Protein AF-A0A0P7UN14-F1 (afdb_monomer_lite)

Organism: Scleropages formosus (NCBI:txid113540)

pLDDT: mean 81.17, std 9.83, range [36.94, 90.44]

Structure (mmCIF, N/CA/C/O backbone):
data_AF-A0A0P7UN14-F1
#
_entry.id   AF-A0A0P7UN14-F1
#
loop_
_atom_site.group_PDB
_atom_site.id
_atom_site.type_symbol
_atom_site.label_atom_id
_atom_site.label_alt_id
_atom_site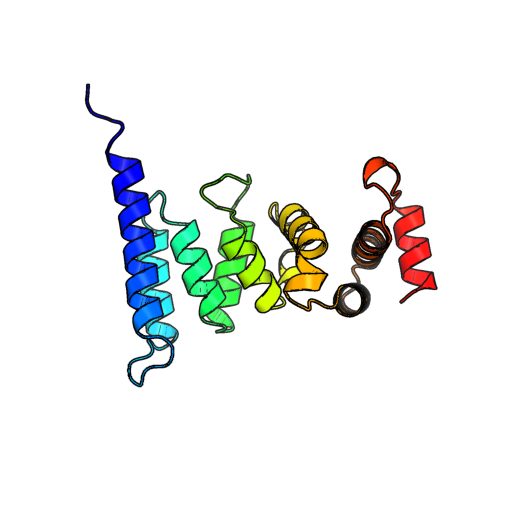.label_comp_id
_atom_site.label_asym_id
_atom_site.label_entity_id
_atom_site.label_seq_id
_atom_site.pdbx_PDB_ins_code
_atom_site.Cartn_x
_atom_site.Cartn_y
_atom_site.Cartn_z
_atom_site.occupancy
_atom_site.B_iso_or_equiv
_atom_site.auth_seq_id
_atom_site.auth_comp_id
_atom_site.auth_asym_id
_atom_site.auth_atom_id
_atom_site.pdbx_PDB_model_num
ATOM 1 N N . MET A 1 1 ? -17.965 37.141 6.292 1.00 36.94 1 MET A N 1
ATOM 2 C CA . MET A 1 1 ? -16.541 36.765 6.177 1.00 36.94 1 MET A CA 1
ATOM 3 C C . MET A 1 1 ? -16.236 35.675 7.204 1.00 36.94 1 MET A C 1
ATOM 5 O O . MET A 1 1 ? -15.613 35.964 8.207 1.00 36.94 1 MET A O 1
ATOM 9 N N . VAL A 1 2 ? -16.748 34.451 7.009 1.00 44.09 2 VAL A N 1
ATOM 10 C CA . VAL A 1 2 ? -16.397 33.262 7.815 1.00 44.09 2 VAL A CA 1
ATOM 11 C C . VAL A 1 2 ? -16.645 32.036 6.926 1.00 44.09 2 VAL A C 1
ATOM 13 O O . VAL A 1 2 ? -17.776 31.586 6.809 1.00 44.09 2 VAL A O 1
ATOM 16 N N . SER A 1 3 ? -15.633 31.564 6.198 1.00 44.16 3 SER A N 1
ATOM 17 C CA . SER A 1 3 ? -15.756 30.359 5.351 1.00 44.16 3 SER A CA 1
ATOM 18 C C . SER A 1 3 ? -14.486 29.499 5.336 1.00 44.16 3 SER A C 1
ATOM 20 O O . SER A 1 3 ? -14.367 28.611 4.499 1.00 44.16 3 SER A O 1
ATOM 22 N N . SER A 1 4 ? -13.538 29.738 6.248 1.00 41.94 4 SER A N 1
ATOM 23 C CA . SER A 1 4 ? -12.290 28.963 6.330 1.00 41.94 4 SER A CA 1
ATOM 24 C C . SER A 1 4 ? -12.227 27.984 7.510 1.00 41.94 4 SER A C 1
ATOM 26 O O . SER A 1 4 ? -11.290 27.207 7.574 1.00 41.94 4 SER A O 1
ATOM 28 N N . CYS A 1 5 ? -13.207 27.980 8.426 1.00 43.88 5 CYS A N 1
ATOM 29 C CA . CYS A 1 5 ? -13.158 27.159 9.652 1.00 43.88 5 CYS A CA 1
ATOM 30 C C . CYS A 1 5 ? -13.632 25.703 9.463 1.00 43.88 5 CYS A C 1
ATOM 32 O O . CYS A 1 5 ? -13.344 24.837 10.279 1.00 43.88 5 CYS A O 1
ATOM 34 N N . VAL A 1 6 ? -14.399 25.426 8.406 1.00 51.84 6 VAL A N 1
ATOM 35 C CA . VAL A 1 6 ? -15.015 24.109 8.170 1.00 51.84 6 VAL A CA 1
ATOM 36 C C . VAL A 1 6 ? -14.002 23.004 7.800 1.00 51.84 6 VAL A C 1
ATOM 38 O O . VAL A 1 6 ? -14.114 21.925 8.378 1.00 51.84 6 VAL A O 1
ATOM 41 N N . PRO A 1 7 ? -13.000 23.221 6.919 1.00 53.38 7 PRO A N 1
ATOM 42 C CA . PRO A 1 7 ? -12.090 22.142 6.519 1.00 53.38 7 PRO A CA 1
ATOM 43 C C . PRO A 1 7 ? -11.134 21.701 7.639 1.00 53.38 7 PRO A C 1
ATOM 45 O O . PRO A 1 7 ? -10.812 20.519 7.735 1.00 53.38 7 PRO A O 1
ATOM 48 N N . GLU A 1 8 ? -10.714 22.612 8.524 1.00 53.19 8 GLU A N 1
ATOM 49 C CA . GLU A 1 8 ? -9.859 22.266 9.672 1.00 53.19 8 GLU A CA 1
ATOM 50 C C . GLU A 1 8 ? -10.604 21.404 10.699 1.00 53.19 8 GLU A C 1
ATOM 52 O O . GLU A 1 8 ? -10.049 20.426 11.201 1.00 53.19 8 GLU A O 1
ATOM 57 N N . LEU A 1 9 ? -11.882 21.715 10.950 1.00 57.47 9 LEU A N 1
ATOM 58 C CA . LEU A 1 9 ? -12.738 20.955 11.865 1.00 57.47 9 LEU A CA 1
ATOM 59 C C . LEU A 1 9 ? -13.107 19.565 11.307 1.00 57.47 9 LEU A C 1
ATOM 61 O O . LEU A 1 9 ? -13.255 18.599 12.054 1.00 57.47 9 LEU A O 1
ATOM 65 N N . GLN A 1 10 ? -13.256 19.448 9.984 1.00 58.78 10 GLN A N 1
ATOM 66 C CA . GLN A 1 10 ? -13.503 18.166 9.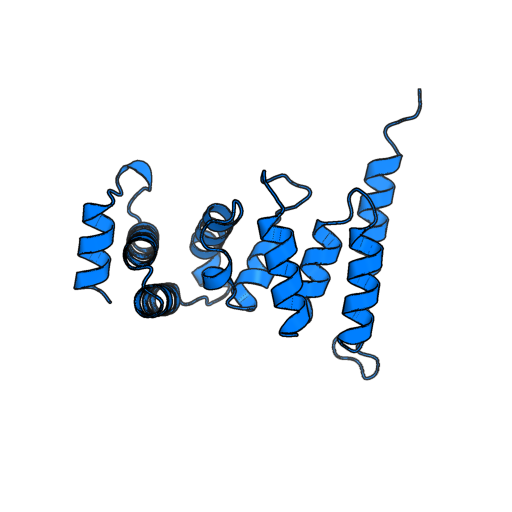315 1.00 58.78 10 GLN A CA 1
ATOM 67 C C . GLN A 1 10 ? -12.257 17.268 9.366 1.00 58.78 10 GLN A C 1
ATOM 69 O O . GLN A 1 10 ? -12.339 16.113 9.784 1.00 58.78 10 GLN A O 1
ATOM 74 N N . ASN A 1 11 ? -11.077 17.816 9.068 1.00 62.56 11 ASN A N 1
ATOM 75 C CA . ASN A 1 11 ? -9.821 17.072 9.182 1.00 62.56 11 ASN A CA 1
ATOM 76 C C . ASN A 1 11 ? -9.516 16.637 10.628 1.00 62.56 11 ASN A C 1
ATOM 78 O O . ASN A 1 11 ? -8.991 15.539 10.839 1.00 62.56 11 ASN A O 1
ATOM 82 N N . SER A 1 12 ? -9.865 17.450 11.634 1.00 72.06 12 SER A N 1
ATOM 83 C CA . SER A 1 12 ? -9.676 17.079 13.042 1.00 72.06 12 SER A CA 1
ATOM 84 C C . SER A 1 12 ? -10.591 15.929 13.466 1.00 72.06 12 SER A C 1
ATOM 86 O O . SER A 1 12 ? -10.120 14.992 14.108 1.00 72.06 12 SER A O 1
ATOM 88 N N . ALA A 1 13 ? -11.859 15.937 13.044 1.00 80.56 13 ALA A N 1
ATOM 89 C CA . ALA A 1 13 ? -12.806 14.874 13.371 1.00 80.56 13 ALA A CA 1
ATOM 90 C C . ALA A 1 13 ? -12.379 13.513 12.790 1.00 80.56 13 ALA A C 1
ATOM 92 O O . ALA A 1 13 ? -12.430 12.497 13.483 1.00 80.56 13 ALA A O 1
ATOM 93 N N . GLY A 1 14 ? -11.885 13.472 11.547 1.00 81.12 14 GLY A N 1
ATOM 94 C CA . GLY A 1 1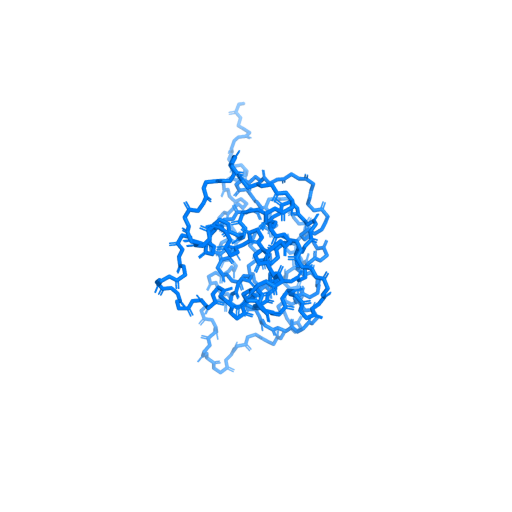4 ? -11.425 12.222 10.930 1.00 81.12 14 GLY A CA 1
ATOM 95 C C . GLY A 1 14 ? -10.216 11.636 11.652 1.00 81.12 14 GLY A C 1
ATOM 96 O O . GLY A 1 14 ? -10.130 10.428 11.890 1.00 81.12 14 GLY A O 1
ATOM 97 N N . ARG A 1 15 ? -9.303 12.514 12.074 1.00 82.81 15 ARG A N 1
ATOM 98 C CA . ARG A 1 15 ? -8.146 12.144 12.886 1.00 82.81 15 ARG A CA 1
ATOM 99 C C . ARG A 1 15 ? -8.551 11.638 14.272 1.00 82.81 15 ARG A C 1
ATOM 101 O O . ARG A 1 15 ? -7.974 10.661 14.740 1.00 82.81 15 ARG A O 1
ATOM 108 N N . GLU A 1 16 ? -9.534 12.252 14.921 1.00 85.81 16 GLU A N 1
ATOM 109 C CA . GLU A 1 16 ? -10.052 11.782 16.211 1.00 85.81 16 GLU A CA 1
ATOM 110 C C . GLU A 1 16 ? -10.673 10.389 16.105 1.00 85.81 16 GLU A C 1
ATOM 112 O O . GLU A 1 16 ? -10.397 9.535 16.949 1.00 85.81 16 GLU A O 1
ATOM 117 N N . VAL A 1 17 ? -11.440 10.114 15.044 1.00 86.12 17 VAL A N 1
ATOM 118 C CA . VAL A 1 17 ? -11.999 8.774 14.817 1.00 86.12 17 VAL A CA 1
ATOM 119 C C . VAL A 1 17 ? -10.895 7.732 14.643 1.00 86.12 17 VAL A C 1
ATOM 121 O O . VAL A 1 17 ? -10.979 6.657 15.242 1.00 86.12 17 VAL A O 1
ATOM 124 N N . LEU A 1 18 ? -9.826 8.056 13.908 1.00 86.81 18 LEU A N 1
ATOM 125 C CA . LEU A 1 18 ? -8.647 7.191 13.815 1.00 86.81 18 LEU A CA 1
ATOM 126 C C . LEU A 1 18 ? -8.016 6.928 15.186 1.00 86.81 18 LEU A C 1
ATOM 128 O O . LEU A 1 18 ? -7.741 5.777 15.514 1.00 86.81 18 LEU A O 1
ATOM 132 N N . ILE A 1 19 ? -7.804 7.970 15.995 1.00 88.06 19 ILE A N 1
ATOM 133 C CA . ILE A 1 19 ? -7.219 7.845 17.341 1.00 88.06 19 ILE A CA 1
ATOM 134 C C . ILE A 1 19 ? -8.094 6.945 18.220 1.00 88.06 19 ILE A C 1
ATOM 136 O O . ILE A 1 19 ? -7.575 6.047 18.882 1.00 88.06 19 ILE A O 1
ATOM 140 N N . MET A 1 20 ? -9.414 7.140 18.194 1.00 88.12 20 MET A N 1
ATOM 141 C CA . MET A 1 20 ? -10.356 6.314 18.947 1.00 88.12 20 MET A CA 1
ATOM 142 C C . MET A 1 20 ? -10.294 4.849 18.511 1.00 88.12 20 MET A C 1
ATOM 144 O O . MET A 1 20 ? -10.123 3.978 19.362 1.00 88.12 20 MET A O 1
ATOM 148 N N . CYS A 1 21 ? -10.353 4.563 17.207 1.00 87.12 21 CYS A N 1
ATOM 149 C CA . CYS A 1 21 ? -10.256 3.191 16.701 1.00 87.12 21 CYS A CA 1
ATOM 150 C C . CYS A 1 21 ? -8.913 2.545 17.076 1.00 87.12 21 CYS A C 1
ATOM 152 O O . CYS A 1 21 ? -8.884 1.417 17.568 1.00 87.12 21 CYS A O 1
ATOM 154 N N . ARG A 1 22 ? -7.806 3.284 16.931 1.00 88.81 22 ARG A N 1
ATOM 155 C CA . ARG A 1 22 ? -6.455 2.813 17.268 1.00 88.81 22 ARG A CA 1
ATOM 156 C C . ARG A 1 22 ? -6.250 2.566 18.752 1.00 88.81 22 ARG A C 1
ATOM 158 O O . ARG A 1 22 ? -5.554 1.624 19.108 1.00 88.81 22 ARG A O 1
ATOM 165 N N . SER A 1 23 ? -6.884 3.352 19.621 1.00 88.75 23 SER A N 1
ATOM 166 C CA . SER A 1 23 ? -6.833 3.128 21.072 1.00 88.75 23 SER A CA 1
ATOM 167 C C . SER A 1 23 ? -7.406 1.769 21.490 1.00 88.75 23 SER A C 1
ATOM 169 O O . SER A 1 23 ? -7.049 1.243 22.543 1.00 88.75 23 SER A O 1
ATOM 171 N N . LEU A 1 24 ? -8.271 1.185 20.653 1.00 86.62 24 LEU A N 1
ATOM 172 C CA . LEU A 1 24 ? -8.861 -0.129 20.879 1.00 86.62 24 LEU A CA 1
ATOM 173 C C . LEU A 1 24 ? -8.005 -1.261 20.291 1.00 86.62 24 LEU A C 1
ATOM 175 O O . LEU A 1 24 ? -8.199 -2.421 20.671 1.00 86.62 24 LEU A O 1
ATOM 179 N N . TYR A 1 25 ? -7.048 -0.961 19.405 1.00 83.06 25 TYR A N 1
ATOM 180 C CA . TYR A 1 25 ? -6.138 -1.963 18.852 1.00 83.06 25 TYR A CA 1
ATOM 181 C C . TYR A 1 25 ? -5.232 -2.547 19.938 1.00 83.06 25 TYR A C 1
ATOM 183 O O . TYR A 1 25 ? -4.741 -1.853 20.823 1.00 83.06 25 TYR A O 1
ATOM 191 N N . GLY A 1 26 ? -5.054 -3.869 19.902 1.00 77.56 26 GLY A N 1
ATOM 192 C CA . GLY A 1 26 ? -4.300 -4.603 20.924 1.00 77.56 26 GLY A CA 1
ATOM 193 C C . GLY A 1 26 ? -5.045 -4.806 22.250 1.00 77.56 26 GLY A C 1
ATOM 194 O O . GLY A 1 26 ? -4.503 -5.430 23.161 1.00 77.56 26 GLY A O 1
ATOM 195 N N . THR A 1 27 ? -6.290 -4.334 22.369 1.00 87.06 27 THR A N 1
ATOM 196 C CA . THR A 1 27 ? -7.157 -4.614 23.523 1.00 87.06 27 THR A CA 1
ATOM 197 C C . THR A 1 27 ? -8.146 -5.742 23.216 1.00 87.06 27 THR A C 1
ATOM 199 O O . THR A 1 27 ? -8.393 -6.088 22.062 1.00 87.06 27 THR A O 1
ATOM 202 N N . LYS A 1 28 ? -8.802 -6.280 24.254 1.00 83.56 28 LYS A N 1
ATOM 203 C CA . LYS A 1 28 ? -9.920 -7.234 24.095 1.00 83.56 28 LYS A CA 1
ATOM 204 C C . LYS A 1 28 ? -11.136 -6.640 23.365 1.00 83.56 28 LYS A C 1
ATOM 206 O O . LYS A 1 28 ? -12.038 -7.387 23.005 1.00 83.56 28 LYS A O 1
ATOM 211 N N . HIS A 1 29 ? -11.169 -5.321 23.184 1.00 83.88 29 HIS A N 1
ATOM 212 C CA . HIS A 1 29 ? -12.252 -4.577 22.543 1.00 83.88 29 HIS A CA 1
ATOM 213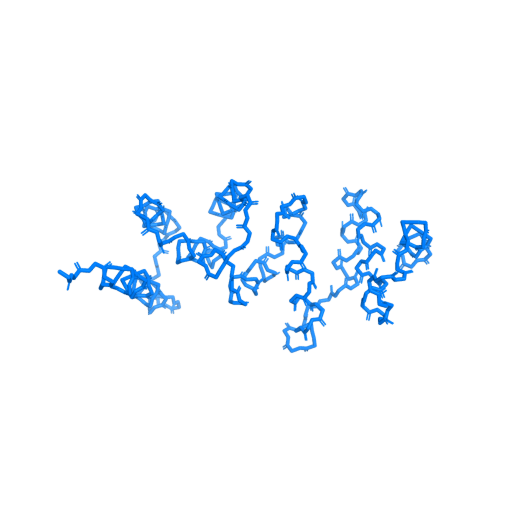 C C . HIS A 1 29 ? -11.879 -4.105 21.135 1.00 83.88 29 HIS A C 1
ATOM 215 O O . HIS A 1 29 ? -12.472 -3.151 20.634 1.00 83.88 29 HIS A O 1
ATOM 221 N N . GLN A 1 30 ? -10.897 -4.751 20.498 1.00 85.69 30 GLN A N 1
ATOM 222 C CA . GLN A 1 30 ? -10.563 -4.482 19.107 1.00 85.69 30 GLN A CA 1
ATOM 223 C C . GLN A 1 30 ? -11.820 -4.571 18.235 1.00 85.69 30 GLN A C 1
ATOM 225 O O . GLN A 1 30 ? -12.570 -5.549 18.287 1.00 85.69 30 GLN A O 1
ATOM 230 N N . LEU A 1 31 ? -12.042 -3.527 17.439 1.00 85.50 31 LEU A N 1
ATOM 231 C CA . LEU A 1 31 ? -13.191 -3.458 16.550 1.00 85.50 31 LEU A CA 1
ATOM 232 C C . LEU A 1 31 ? -13.089 -4.567 15.496 1.00 85.50 31 LEU A C 1
ATOM 234 O O . LEU A 1 31 ? -12.040 -4.701 14.858 1.00 85.50 31 LEU A O 1
ATOM 238 N N . PRO A 1 32 ? -14.156 -5.357 15.286 1.00 87.56 32 PRO A N 1
ATOM 239 C CA . PRO A 1 32 ? -14.159 -6.349 14.228 1.00 87.56 32 PRO A CA 1
ATOM 240 C C . PRO A 1 32 ? -14.133 -5.651 12.858 1.00 87.56 32 PRO A C 1
ATOM 242 O O . PRO A 1 32 ? -14.619 -4.520 12.727 1.00 87.56 32 PRO A O 1
ATOM 245 N N . PRO A 1 33 ? -13.641 -6.329 11.809 1.00 86.19 33 PRO A N 1
ATOM 246 C CA . PRO A 1 33 ? -13.504 -5.745 10.474 1.00 86.19 33 PRO A CA 1
ATOM 247 C C . PRO A 1 33 ? -14.838 -5.232 9.909 1.00 86.19 33 PRO A C 1
ATOM 249 O O . PRO A 1 33 ? -14.876 -4.202 9.246 1.00 86.19 33 PRO A O 1
ATOM 252 N N . GLN A 1 34 ? -15.962 -5.862 10.263 1.00 87.38 34 GLN A N 1
ATOM 253 C CA . GLN A 1 34 ? -17.304 -5.400 9.882 1.00 87.38 34 GLN A CA 1
ATOM 254 C C . GLN A 1 34 ? -17.645 -4.015 10.458 1.00 87.38 34 GLN A C 1
ATOM 256 O O . GLN A 1 34 ? -18.238 -3.185 9.771 1.00 87.38 34 GLN A O 1
ATOM 261 N N . CYS A 1 35 ? -17.246 -3.740 11.704 1.00 88.19 35 CYS A N 1
ATOM 262 C CA . CYS A 1 35 ? -17.427 -2.421 12.310 1.00 88.19 35 CYS A CA 1
ATOM 263 C C . CYS A 1 35 ? -16.514 -1.392 11.647 1.00 88.19 35 CYS A C 1
ATOM 265 O O . CYS A 1 35 ? -16.969 -0.294 11.342 1.00 88.19 35 CYS A O 1
ATOM 267 N N . ILE A 1 36 ? -15.258 -1.762 11.372 1.00 88.94 36 ILE A N 1
ATOM 268 C CA . ILE A 1 36 ? -14.313 -0.893 10.661 1.00 88.94 36 ILE A CA 1
ATOM 269 C C . ILE A 1 36 ? -14.859 -0.526 9.278 1.00 88.94 36 ILE A C 1
ATOM 271 O O . ILE A 1 36 ? -14.841 0.647 8.923 1.00 88.94 36 ILE A O 1
ATOM 275 N N . ARG A 1 37 ? -15.426 -1.493 8.546 1.00 87.75 37 ARG A N 1
ATOM 276 C CA . ARG A 1 37 ? -16.080 -1.274 7.249 1.00 87.75 37 ARG A CA 1
ATOM 277 C C . ARG A 1 37 ? -17.226 -0.279 7.327 1.00 87.75 37 ARG A C 1
ATOM 279 O O . ARG A 1 37 ? -17.374 0.570 6.455 1.00 87.75 37 ARG A O 1
ATOM 286 N N . HIS A 1 38 ? -18.066 -0.402 8.350 1.00 88.12 38 HIS A N 1
ATOM 287 C CA . HIS A 1 38 ? -19.195 0.503 8.510 1.00 88.12 38 HIS A CA 1
ATOM 288 C C . HIS A 1 38 ? -18.728 1.923 8.846 1.00 88.12 38 HIS A C 1
ATOM 290 O O . HIS A 1 38 ? -19.204 2.888 8.255 1.00 88.12 38 HIS A O 1
ATOM 296 N N . ILE A 1 39 ? -17.752 2.043 9.748 1.00 88.12 39 ILE A N 1
ATOM 297 C CA . ILE A 1 39 ? -17.152 3.326 10.117 1.00 88.12 39 ILE A CA 1
ATOM 298 C C . ILE A 1 39 ? -16.475 3.962 8.899 1.00 88.12 39 ILE A C 1
ATOM 300 O O . ILE A 1 39 ? -16.728 5.127 8.614 1.00 88.12 39 ILE A O 1
ATOM 304 N N . SER A 1 40 ? -15.667 3.214 8.144 1.00 86.75 40 SER A N 1
ATOM 305 C CA . SER A 1 40 ? -14.991 3.747 6.961 1.00 86.75 40 SER A CA 1
ATOM 306 C C . SER A 1 40 ? -15.977 4.183 5.879 1.00 86.75 40 SER A C 1
ATOM 308 O O . SER A 1 40 ? -15.775 5.243 5.301 1.00 86.75 40 SER A O 1
ATOM 310 N N . ALA A 1 41 ? -17.069 3.446 5.654 1.00 87.06 41 ALA A N 1
ATOM 311 C CA . ALA A 1 41 ? -18.122 3.847 4.719 1.00 87.06 41 ALA A CA 1
ATOM 312 C C . ALA A 1 41 ? -18.781 5.178 5.123 1.00 87.06 41 ALA A C 1
ATOM 314 O O . ALA A 1 41 ? -18.872 6.087 4.304 1.00 87.06 41 ALA A O 1
ATOM 315 N N . LEU A 1 42 ? -19.153 5.330 6.399 1.00 86.00 42 LEU A N 1
ATOM 316 C CA . LEU A 1 42 ? -19.740 6.574 6.915 1.00 86.00 42 LEU A CA 1
ATOM 317 C C . LEU A 1 42 ? -18.790 7.771 6.785 1.00 86.00 42 LEU A C 1
ATOM 319 O O . LEU A 1 42 ? -19.233 8.895 6.559 1.00 86.00 42 LEU A O 1
ATOM 323 N N . ILE A 1 43 ? -17.489 7.530 6.952 1.00 85.94 43 ILE A N 1
ATOM 324 C CA . ILE A 1 43 ? -16.451 8.551 6.821 1.00 85.94 43 ILE A CA 1
ATOM 325 C C . ILE A 1 43 ? -16.228 8.910 5.343 1.00 85.94 43 ILE A C 1
ATOM 327 O O . ILE A 1 43 ? -16.094 10.088 5.030 1.00 85.94 43 ILE A O 1
ATOM 331 N N . LEU A 1 44 ? -16.223 7.930 4.432 1.00 84.94 44 LEU A N 1
ATOM 332 C CA . LEU A 1 44 ? -16.053 8.151 2.988 1.00 84.94 44 LEU A CA 1
ATOM 333 C C . LEU A 1 44 ? -17.167 9.012 2.382 1.00 84.94 44 LEU A C 1
ATOM 335 O O . LEU A 1 44 ? -16.897 9.789 1.469 1.00 84.94 44 LEU A O 1
ATOM 339 N N . ASP A 1 45 ? -18.389 8.915 2.908 1.00 82.56 45 ASP A N 1
ATOM 340 C CA . ASP A 1 45 ? -19.520 9.743 2.472 1.00 82.56 45 ASP A CA 1
ATOM 341 C C . ASP A 1 45 ? -19.345 11.236 2.823 1.00 82.56 45 ASP A C 1
ATOM 343 O O . ASP A 1 45 ? -20.069 12.090 2.304 1.00 82.56 45 ASP A O 1
ATOM 347 N N . GLN A 1 46 ? -18.394 11.580 3.702 1.00 80.81 46 GLN A N 1
ATOM 348 C CA . GLN A 1 46 ? -18.137 12.955 4.123 1.00 80.81 46 GLN A CA 1
ATOM 349 C C . GLN A 1 46 ? -16.978 13.590 3.329 1.00 80.81 46 GLN A C 1
ATOM 351 O O . GLN A 1 46 ? -15.897 13.004 3.204 1.00 80.81 46 GLN A O 1
ATOM 356 N N . PRO A 1 47 ? -17.133 14.835 2.839 1.00 72.62 47 PRO A N 1
ATOM 357 C CA . PRO A 1 47 ? -16.065 15.525 2.125 1.00 72.62 47 PRO A CA 1
ATOM 358 C C . PRO A 1 47 ? -14.881 15.817 3.059 1.00 72.62 47 PRO A C 1
ATOM 360 O O . PRO A 1 47 ? -15.064 16.317 4.166 1.00 72.62 47 PRO A O 1
ATOM 363 N N . GLY A 1 48 ? -13.661 15.520 2.599 1.00 73.62 48 GLY A N 1
ATOM 364 C CA . GLY A 1 48 ? -12.414 15.782 3.336 1.00 73.62 48 GLY A CA 1
ATOM 365 C C . GLY A 1 48 ? -11.922 14.638 4.229 1.00 73.62 48 GLY A C 1
ATOM 366 O O . GLY A 1 48 ? -10.818 14.716 4.755 1.00 73.62 48 GLY A O 1
ATOM 367 N N . PHE A 1 49 ? -12.674 13.543 4.360 1.00 81.81 49 PHE A N 1
ATOM 368 C CA . PHE A 1 49 ? -12.299 12.434 5.244 1.00 81.81 49 PHE A CA 1
ATOM 369 C C . PHE A 1 49 ? -11.750 11.190 4.525 1.00 81.81 49 PHE A C 1
ATOM 371 O O . PHE A 1 49 ? -11.567 10.134 5.139 1.00 81.81 49 PHE A O 1
ATOM 378 N N . LEU A 1 50 ? -11.444 11.318 3.234 1.00 84.62 50 LEU A N 1
ATOM 379 C CA . LEU A 1 50 ? -10.920 10.228 2.413 1.00 84.62 50 LEU A CA 1
ATOM 380 C C . LEU A 1 50 ? -9.656 9.609 3.031 1.00 84.62 50 LEU A C 1
ATOM 382 O O . LEU A 1 50 ? -9.597 8.398 3.226 1.00 84.62 50 LEU A O 1
ATOM 386 N N . LEU A 1 51 ? -8.671 10.431 3.401 1.00 86.38 51 LEU A N 1
ATOM 387 C CA . LEU A 1 51 ? -7.406 9.956 3.965 1.00 86.38 51 LEU A CA 1
ATOM 388 C C . LEU A 1 51 ? -7.585 9.187 5.292 1.00 86.38 51 LEU A C 1
ATOM 390 O O . LEU A 1 51 ? -7.073 8.069 5.392 1.00 86.38 51 LEU A O 1
ATOM 394 N N . PRO A 1 52 ? -8.334 9.699 6.292 1.00 87.00 52 PRO A N 1
ATOM 395 C CA . PRO A 1 52 ? -8.668 8.926 7.484 1.00 87.00 52 PRO A CA 1
ATOM 396 C C . PRO A 1 52 ? -9.337 7.580 7.198 1.00 87.00 52 PRO A C 1
ATOM 398 O O . PRO A 1 52 ? -8.971 6.576 7.810 1.00 87.00 52 PRO A O 1
ATOM 401 N N . ALA A 1 53 ? -10.282 7.537 6.256 1.00 87.62 53 ALA A N 1
ATOM 402 C CA . ALA A 1 53 ? -10.950 6.293 5.893 1.00 87.62 53 ALA A CA 1
ATOM 403 C C . ALA A 1 53 ? -9.983 5.288 5.253 1.00 87.62 53 ALA A C 1
ATOM 405 O O . ALA A 1 53 ? -9.960 4.126 5.657 1.00 87.62 53 ALA A O 1
ATOM 406 N N . LEU A 1 54 ? -9.153 5.732 4.301 1.00 87.44 54 LEU A N 1
ATOM 407 C CA . LEU A 1 54 ? -8.156 4.885 3.640 1.00 87.44 54 LEU A CA 1
ATOM 408 C C . LEU A 1 54 ? -7.171 4.285 4.648 1.00 87.44 54 LEU A C 1
ATOM 410 O O . LEU A 1 54 ? -6.907 3.086 4.599 1.00 87.44 54 LEU A O 1
ATOM 414 N N . LYS A 1 55 ? -6.682 5.083 5.605 1.00 90.44 55 LYS A N 1
ATOM 415 C CA . LYS A 1 55 ? -5.789 4.596 6.667 1.00 90.44 55 LYS A CA 1
ATOM 416 C C . LYS A 1 55 ? -6.454 3.537 7.535 1.00 90.44 55 LYS A C 1
ATOM 418 O O . LYS A 1 55 ? -5.854 2.498 7.785 1.00 90.44 55 LYS A O 1
ATOM 423 N N . LEU A 1 56 ? -7.693 3.780 7.967 1.00 87.81 56 LEU A N 1
ATOM 424 C CA . LEU A 1 56 ? -8.419 2.842 8.821 1.00 87.81 56 LEU A CA 1
ATOM 425 C C . LEU A 1 56 ? -8.642 1.496 8.112 1.00 87.81 56 LEU A C 1
ATOM 427 O O . LEU A 1 56 ? -8.470 0.438 8.718 1.00 87.81 56 LEU A O 1
ATOM 431 N N . MET A 1 57 ? -8.992 1.537 6.823 1.00 87.50 57 MET A N 1
ATOM 432 C CA . MET A 1 57 ? -9.184 0.332 6.016 1.00 87.50 57 MET A CA 1
ATOM 433 C C . MET A 1 57 ? -7.858 -0.396 5.754 1.00 87.50 57 MET A C 1
ATOM 435 O O . MET A 1 57 ? -7.798 -1.607 5.960 1.00 87.50 57 MET A O 1
ATOM 439 N N . ALA A 1 58 ? -6.784 0.317 5.400 1.00 86.81 58 ALA A N 1
ATOM 440 C CA . ALA A 1 58 ? -5.459 -0.273 5.185 1.00 86.81 58 ALA A CA 1
ATOM 441 C C . ALA A 1 58 ? -4.888 -0.925 6.460 1.00 86.81 58 ALA A C 1
ATOM 443 O O . ALA A 1 58 ? -4.284 -1.995 6.409 1.00 86.81 58 ALA A O 1
ATOM 444 N N . GLU A 1 59 ? -5.129 -0.321 7.625 1.00 87.44 59 GLU A N 1
ATOM 445 C CA . GLU A 1 59 ? -4.639 -0.807 8.920 1.00 87.44 59 GLU A CA 1
ATOM 446 C C . GLU A 1 59 ? -5.383 -2.060 9.418 1.00 87.44 59 GLU A C 1
ATOM 448 O O . GLU A 1 59 ? -4.830 -2.846 10.187 1.00 87.44 59 GLU A O 1
ATOM 453 N N . SER A 1 60 ? -6.612 -2.293 8.945 1.00 80.75 60 SER A N 1
ATOM 454 C CA . SER A 1 60 ? -7.432 -3.446 9.341 1.00 80.75 60 SER A CA 1
ATOM 455 C C . SER A 1 60 ? -6.885 -4.804 8.873 1.00 80.75 60 SER A C 1
ATOM 457 O O . SER A 1 60 ? -7.208 -5.825 9.480 1.00 80.75 60 SER A O 1
ATOM 459 N N . ARG A 1 61 ? -6.066 -4.818 7.804 1.00 77.88 61 ARG A N 1
ATOM 460 C CA . ARG A 1 61 ? -5.514 -6.014 7.125 1.00 77.88 61 ARG A CA 1
ATOM 461 C C . ARG A 1 61 ? -6.552 -7.047 6.668 1.00 77.88 61 ARG A C 1
ATOM 463 O O . ARG A 1 61 ? -6.192 -8.170 6.320 1.00 77.88 61 ARG A O 1
ATOM 470 N N . ASP A 1 62 ? -7.827 -6.683 6.667 1.00 87.12 62 ASP A N 1
ATOM 471 C CA . ASP A 1 62 ? -8.899 -7.528 6.165 1.00 87.12 62 ASP A CA 1
ATOM 472 C C . ASP A 1 62 ? -8.939 -7.465 4.636 1.00 87.12 62 ASP A C 1
ATOM 474 O O . ASP A 1 62 ? -8.861 -6.386 4.050 1.00 87.12 62 ASP A O 1
ATOM 478 N N . VAL A 1 63 ? -9.059 -8.621 3.982 1.00 84.00 63 VAL A N 1
ATOM 479 C CA . VAL A 1 63 ? -8.976 -8.713 2.518 1.00 84.00 63 VAL A CA 1
ATOM 480 C C . VAL A 1 63 ? -10.065 -7.875 1.846 1.00 84.00 63 VAL A C 1
ATOM 482 O O . VAL A 1 63 ? -9.773 -7.168 0.884 1.00 84.00 63 VAL A O 1
ATOM 485 N N . GLU A 1 64 ? -11.297 -7.884 2.361 1.00 86.81 64 GLU A N 1
ATOM 486 C CA . GLU A 1 64 ? -12.384 -7.097 1.773 1.00 86.81 64 GLU A CA 1
ATOM 487 C C . GLU A 1 64 ? -12.131 -5.595 1.946 1.00 86.81 64 GLU A C 1
ATOM 489 O O . GLU A 1 64 ? -12.319 -4.813 1.013 1.00 86.81 64 GLU A O 1
ATOM 494 N N . LEU A 1 65 ? -11.647 -5.176 3.115 1.00 86.50 65 LEU A N 1
ATOM 495 C 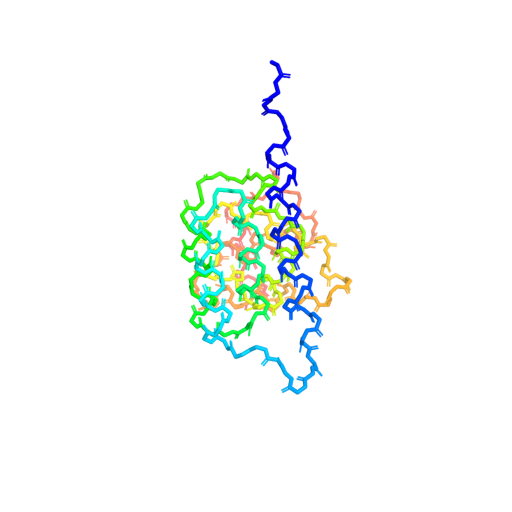CA . LEU A 1 65 ? -11.310 -3.773 3.368 1.00 86.50 65 LEU A CA 1
ATOM 496 C C . LEU A 1 65 ? -10.144 -3.282 2.509 1.00 86.50 65 LEU A C 1
ATOM 498 O O . LEU A 1 65 ? -10.186 -2.155 2.008 1.00 86.50 65 LEU A O 1
ATOM 502 N N . LEU A 1 66 ? -9.136 -4.121 2.276 1.00 87.44 66 LEU A N 1
ATOM 503 C CA . LEU A 1 66 ? -8.033 -3.795 1.374 1.00 87.44 66 LEU A CA 1
ATOM 504 C C . LEU A 1 66 ? -8.528 -3.655 -0.072 1.00 87.44 66 LEU A C 1
ATOM 506 O O . LEU A 1 66 ? -8.147 -2.697 -0.741 1.00 87.44 66 LEU A O 1
ATOM 510 N N . THR A 1 67 ? -9.440 -4.521 -0.534 1.00 86.56 67 THR A N 1
ATOM 511 C CA . THR A 1 67 ? -10.040 -4.371 -1.876 1.00 86.56 67 THR A CA 1
ATOM 512 C C . THR A 1 67 ? -10.813 -3.062 -2.022 1.00 86.56 67 THR A C 1
ATOM 514 O O . THR A 1 67 ? -10.608 -2.339 -2.994 1.00 86.56 67 THR A O 1
ATOM 517 N N . LEU A 1 68 ? -11.605 -2.678 -1.015 1.00 87.00 68 LEU A N 1
ATOM 518 C CA . LEU A 1 68 ? -12.303 -1.390 -1.016 1.00 87.00 68 LEU A CA 1
ATOM 519 C C . LEU A 1 68 ? -11.328 -0.208 -0.999 1.00 87.00 68 LEU A C 1
ATOM 521 O O . LEU A 1 68 ? -11.568 0.798 -1.661 1.00 87.00 68 LEU A O 1
ATOM 525 N N . THR A 1 69 ? -10.218 -0.327 -0.268 1.00 88.00 69 THR A N 1
ATOM 526 C CA . THR A 1 69 ? -9.164 0.699 -0.241 1.00 88.00 69 THR A CA 1
ATOM 527 C C . THR A 1 69 ? -8.584 0.910 -1.638 1.00 88.00 69 THR A C 1
ATOM 529 O O . THR A 1 69 ? -8.448 2.048 -2.082 1.00 88.00 69 THR A O 1
ATOM 532 N N . LEU A 1 70 ? -8.295 -0.178 -2.357 1.00 86.25 70 LEU A N 1
ATOM 533 C CA . LEU A 1 70 ? -7.791 -0.132 -3.729 1.00 86.25 70 LEU A CA 1
ATOM 534 C C . LEU A 1 70 ? -8.802 0.477 -4.700 1.00 86.25 70 LEU A C 1
ATOM 536 O O . LEU A 1 70 ? -8.416 1.286 -5.541 1.00 86.25 70 LEU A O 1
ATOM 540 N N . ASP A 1 71 ? -10.085 0.137 -4.577 1.00 87.94 71 ASP A N 1
ATOM 541 C CA . ASP A 1 71 ? -11.137 0.714 -5.419 1.00 87.94 71 ASP A CA 1
ATOM 542 C C . ASP A 1 71 ? -11.253 2.230 -5.215 1.00 87.94 71 ASP A C 1
ATOM 544 O O . ASP A 1 71 ? -11.333 2.986 -6.186 1.00 87.94 71 ASP A O 1
ATOM 548 N N . GLN A 1 72 ? -11.175 2.695 -3.964 1.00 87.06 72 GLN A N 1
ATOM 549 C CA . GLN A 1 72 ? -11.148 4.127 -3.656 1.00 87.06 72 GLN A CA 1
ATOM 550 C C . GLN A 1 72 ? -9.889 4.801 -4.212 1.00 87.06 72 GLN A C 1
ATOM 552 O O . GLN A 1 72 ? -9.984 5.859 -4.828 1.00 87.06 72 GLN A O 1
ATOM 557 N N . ILE A 1 73 ? -8.717 4.175 -4.075 1.00 86.50 73 ILE A N 1
ATOM 558 C CA . ILE A 1 73 ? -7.457 4.666 -4.656 1.00 86.50 73 ILE A CA 1
ATOM 559 C C . ILE A 1 73 ? -7.545 4.767 -6.186 1.00 86.50 73 ILE A C 1
ATOM 561 O O . ILE A 1 73 ? -7.080 5.746 -6.764 1.00 86.50 73 ILE A O 1
ATOM 565 N N . ARG A 1 74 ? -8.161 3.789 -6.857 1.00 86.12 74 ARG A N 1
ATOM 566 C CA . ARG A 1 74 ? -8.363 3.797 -8.316 1.00 86.12 74 ARG A CA 1
ATOM 567 C C . ARG A 1 74 ? -9.329 4.892 -8.766 1.00 86.12 74 ARG A C 1
ATOM 569 O O . ARG A 1 74 ? -9.178 5.408 -9.871 1.00 86.12 74 ARG A O 1
ATOM 576 N N . ALA A 1 75 ? -10.294 5.262 -7.925 1.00 85.62 75 ALA A N 1
ATOM 577 C CA . ALA A 1 75 ? -11.198 6.379 -8.186 1.00 85.62 75 ALA A CA 1
ATOM 578 C C . ALA A 1 75 ? -10.512 7.754 -8.047 1.00 85.62 75 ALA A C 1
ATOM 580 O O . ALA A 1 75 ? -10.998 8.744 -8.600 1.00 85.62 75 ALA A O 1
ATOM 581 N N . VAL A 1 76 ? -9.374 7.835 -7.345 1.00 83.00 76 VAL A N 1
ATOM 582 C CA . VAL A 1 76 ? -8.590 9.069 -7.220 1.00 83.00 76 VAL A CA 1
ATOM 583 C C . VAL A 1 76 ? -7.855 9.357 -8.528 1.00 83.00 76 VAL A C 1
ATOM 585 O O . VAL A 1 76 ? -6.997 8.604 -8.977 1.00 83.00 76 VAL A O 1
ATOM 588 N N . THR A 1 77 ? -8.161 10.505 -9.128 1.00 76.81 77 THR A N 1
ATOM 589 C CA . THR A 1 77 ? -7.585 10.931 -10.414 1.00 76.81 77 THR A CA 1
ATOM 590 C C . THR A 1 77 ? -6.378 11.857 -10.275 1.00 76.81 77 THR A C 1
ATOM 592 O O . THR A 1 77 ? -5.614 12.008 -11.225 1.00 76.81 77 THR A O 1
ATOM 595 N N . GLN A 1 78 ? -6.182 12.484 -9.112 1.00 77.94 78 GLN A N 1
ATOM 596 C CA . GLN A 1 78 ? -5.065 13.391 -8.838 1.00 77.94 78 GLN A CA 1
ATOM 597 C C . GLN A 1 78 ? -4.577 13.214 -7.406 1.00 77.94 78 GLN A C 1
ATOM 599 O O . GLN A 1 78 ? -5.393 13.150 -6.494 1.00 77.94 78 GLN A O 1
ATOM 604 N N . VAL A 1 79 ? -3.261 13.173 -7.202 1.00 76.69 79 VAL A N 1
ATOM 605 C CA . VAL A 1 79 ? -2.650 13.108 -5.866 1.00 76.69 79 VAL A CA 1
ATOM 606 C C . VAL A 1 79 ? -2.637 14.503 -5.235 1.00 76.69 79 VAL A C 1
ATOM 608 O O . VAL A 1 79 ? -2.219 15.467 -5.873 1.00 76.69 79 VAL A O 1
ATOM 611 N N . ASN A 1 80 ? -3.102 14.616 -3.993 1.00 77.62 80 ASN A N 1
ATOM 612 C CA . ASN A 1 80 ? -3.090 15.836 -3.193 1.00 77.62 80 ASN A CA 1
ATOM 613 C C . ASN A 1 80 ? -2.805 15.512 -1.713 1.00 77.62 80 ASN A C 1
ATOM 615 O O . ASN A 1 80 ? -2.870 14.361 -1.286 1.00 77.62 80 ASN A O 1
ATOM 619 N N . GLU A 1 81 ? -2.535 16.537 -0.904 1.00 72.56 81 GLU A N 1
ATOM 620 C CA . GLU A 1 81 ? -2.260 16.382 0.539 1.00 72.56 81 GLU A CA 1
ATOM 621 C C . GLU A 1 81 ? -3.447 15.793 1.333 1.00 72.56 81 GLU A C 1
ATOM 623 O O . GLU A 1 81 ? -3.300 15.400 2.486 1.00 72.56 81 GLU A O 1
ATOM 628 N N . GLN A 1 82 ? -4.639 15.726 0.730 1.00 70.75 82 GLN A N 1
ATOM 629 C CA . GLN A 1 82 ? -5.857 15.192 1.345 1.00 70.75 82 GLN A CA 1
ATOM 630 C C . GLN A 1 82 ? -6.109 13.717 1.010 1.00 70.75 82 GLN A C 1
ATOM 632 O O . GLN A 1 82 ? -7.056 13.137 1.540 1.00 70.75 82 GLN A O 1
ATOM 637 N N . ASN A 1 83 ? -5.316 13.112 0.124 1.00 76.69 83 ASN A N 1
ATOM 638 C CA . ASN A 1 83 ? -5.485 11.722 -0.300 1.00 76.69 83 ASN A CA 1
ATOM 639 C C . ASN A 1 83 ? -4.209 10.883 -0.210 1.00 76.69 83 ASN A C 1
ATOM 641 O O . ASN A 1 83 ? -4.304 9.658 -0.222 1.00 76.69 83 ASN A O 1
ATOM 645 N N . CYS A 1 84 ? -3.045 11.517 -0.087 1.00 81.94 84 CYS A N 1
ATOM 646 C CA . CYS A 1 84 ? -1.766 10.837 -0.015 1.00 81.94 84 CYS A CA 1
ATOM 647 C C . CYS A 1 84 ? -0.899 11.465 1.069 1.00 81.94 84 CYS A C 1
ATOM 649 O O . CYS A 1 84 ? -0.604 12.659 1.027 1.00 81.94 84 CYS A O 1
ATOM 651 N N . ASP A 1 85 ? -0.454 10.636 2.005 1.00 86.62 85 ASP A N 1
ATOM 652 C CA . ASP A 1 85 ? 0.554 10.994 2.989 1.00 86.62 85 ASP A CA 1
ATOM 653 C C . ASP A 1 85 ? 1.481 9.811 3.291 1.00 86.62 85 ASP A C 1
ATOM 655 O O . ASP A 1 85 ? 1.181 8.658 2.970 1.00 86.62 85 ASP A O 1
ATOM 659 N N . ASP A 1 86 ? 2.619 10.102 3.917 1.00 85.81 86 ASP A N 1
ATOM 660 C CA . ASP A 1 86 ? 3.674 9.120 4.196 1.00 85.81 86 ASP A CA 1
ATOM 661 C C . ASP A 1 86 ? 3.179 7.950 5.063 1.00 85.81 86 ASP A C 1
ATOM 663 O O . ASP A 1 86 ? 3.646 6.813 4.942 1.00 85.81 86 ASP A O 1
ATOM 667 N N . GLU A 1 87 ? 2.209 8.210 5.944 1.00 89.00 87 GLU A N 1
ATOM 668 C CA . GLU A 1 87 ? 1.608 7.186 6.793 1.00 89.00 87 GLU A CA 1
ATOM 669 C C . GLU A 1 87 ? 0.764 6.209 5.971 1.00 89.00 87 GLU A C 1
ATOM 671 O O . GLU A 1 87 ? 0.942 4.998 6.106 1.00 89.00 87 GLU A O 1
ATOM 676 N N . LEU A 1 88 ? -0.116 6.706 5.095 1.00 88.38 88 LEU A N 1
ATOM 677 C CA . LEU A 1 88 ? -0.903 5.861 4.202 1.00 88.38 88 LEU A CA 1
ATOM 678 C C . LEU A 1 88 ? 0.011 5.039 3.289 1.00 88.38 88 LEU A C 1
ATOM 680 O O . LEU A 1 88 ? -0.202 3.837 3.151 1.00 88.38 88 LEU A O 1
ATOM 684 N N . LEU A 1 89 ? 1.046 5.655 2.709 1.00 88.69 89 LEU A N 1
ATOM 685 C CA . LEU A 1 89 ? 2.008 4.947 1.858 1.00 88.69 89 LEU A CA 1
ATOM 686 C C . LEU A 1 89 ? 2.703 3.818 2.627 1.00 88.69 89 LEU A C 1
ATOM 688 O O . LEU A 1 89 ? 2.808 2.703 2.120 1.00 88.69 89 LEU A O 1
ATOM 692 N N . SER A 1 90 ? 3.107 4.077 3.873 1.00 89.06 90 SER A N 1
ATOM 693 C CA . SER A 1 90 ? 3.691 3.052 4.744 1.00 89.06 90 SER A CA 1
ATOM 694 C C . SER A 1 90 ? 2.712 1.908 5.019 1.00 89.06 90 SER A C 1
ATOM 696 O O . SER A 1 90 ? 3.090 0.749 4.896 1.00 89.06 90 SER A O 1
ATOM 698 N N . LEU A 1 91 ? 1.448 2.215 5.334 1.00 89.56 91 LEU A N 1
ATOM 699 C CA . LEU A 1 91 ? 0.418 1.203 5.597 1.00 89.56 91 LEU A CA 1
ATOM 700 C C . LEU A 1 91 ? 0.130 0.333 4.368 1.00 89.56 91 LEU A C 1
ATOM 702 O O . LEU A 1 91 ? -0.014 -0.881 4.497 1.00 89.56 91 LEU A O 1
ATOM 706 N N . LEU A 1 92 ? 0.074 0.932 3.176 1.00 88.94 92 LEU A N 1
ATOM 707 C CA . LEU A 1 92 ? -0.129 0.202 1.922 1.00 88.94 92 LEU A CA 1
ATOM 708 C C . LEU A 1 92 ? 1.052 -0.729 1.605 1.00 88.94 92 LEU A C 1
ATOM 710 O O . LEU A 1 92 ? 0.840 -1.854 1.152 1.00 88.94 92 LEU A O 1
ATOM 714 N N . LEU A 1 93 ? 2.286 -0.285 1.865 1.00 87.38 93 LEU A N 1
ATOM 715 C CA . LEU A 1 93 ? 3.487 -1.108 1.693 1.00 87.38 93 LEU A CA 1
ATOM 716 C C . LEU A 1 93 ? 3.563 -2.236 2.729 1.00 87.38 93 LEU A C 1
ATOM 718 O O . LEU A 1 93 ? 3.877 -3.369 2.369 1.00 87.38 93 LEU A O 1
ATOM 722 N N . ASP A 1 94 ? 3.207 -1.961 3.984 1.00 86.94 94 ASP A N 1
ATOM 723 C CA . ASP A 1 94 ? 3.139 -2.968 5.048 1.00 86.94 94 ASP A CA 1
ATOM 724 C C . ASP A 1 94 ? 2.049 -4.025 4.779 1.00 86.94 94 ASP A C 1
ATOM 726 O O . ASP A 1 94 ? 2.171 -5.170 5.219 1.00 86.94 94 ASP A O 1
ATOM 730 N N . ALA A 1 95 ? 1.001 -3.660 4.033 1.00 84.25 95 ALA A N 1
ATOM 731 C CA . ALA A 1 95 ? -0.039 -4.565 3.547 1.00 84.25 95 ALA A CA 1
ATOM 732 C C . ALA A 1 95 ? 0.321 -5.280 2.224 1.00 84.25 95 ALA A C 1
ATOM 734 O O . ALA A 1 95 ? -0.510 -6.016 1.697 1.00 84.25 95 ALA A O 1
ATOM 735 N N . ASP A 1 96 ? 1.539 -5.092 1.692 1.00 83.62 96 ASP A N 1
ATOM 736 C CA . ASP A 1 96 ? 2.034 -5.698 0.440 1.00 83.62 96 ASP A CA 1
ATOM 737 C C . ASP A 1 96 ? 1.180 -5.348 -0.801 1.00 83.62 96 ASP A C 1
ATOM 739 O O . ASP A 1 96 ? 1.155 -6.074 -1.795 1.00 83.62 96 ASP A O 1
ATOM 743 N N . LEU A 1 97 ? 0.493 -4.197 -0.770 1.00 83.69 97 LEU A N 1
ATOM 744 C CA . LEU A 1 97 ? -0.433 -3.754 -1.822 1.00 83.69 97 LEU A CA 1
ATOM 745 C C . LEU A 1 97 ? 0.245 -3.048 -3.005 1.00 83.69 97 LEU A C 1
ATOM 747 O O . LEU A 1 97 ? -0.441 -2.569 -3.907 1.00 83.69 97 LEU A O 1
ATOM 751 N N . LEU A 1 98 ? 1.582 -2.982 -3.046 1.00 83.62 98 LEU A N 1
ATOM 752 C CA . LEU A 1 98 ? 2.298 -2.309 -4.139 1.00 83.62 98 LEU A CA 1
ATOM 753 C C . LEU A 1 98 ? 1.925 -2.889 -5.508 1.00 83.62 98 LEU A C 1
ATOM 755 O O . LEU A 1 98 ? 1.817 -2.144 -6.480 1.00 83.62 98 LEU A O 1
ATOM 759 N N . GLN A 1 99 ? 1.721 -4.208 -5.565 1.00 79.50 99 GLN A N 1
ATOM 760 C CA . GLN A 1 99 ? 1.293 -4.892 -6.779 1.00 79.50 99 GLN A CA 1
ATOM 761 C C . GLN A 1 99 ? -0.079 -4.366 -7.194 1.00 79.50 99 GLN A C 1
ATOM 763 O O . GLN A 1 99 ? -0.195 -3.767 -8.243 1.00 79.50 99 GLN A O 1
ATOM 768 N N . GLU A 1 100 ? -1.096 -4.442 -6.346 1.00 82.06 100 GLU A N 1
ATOM 769 C CA . GLU A 1 100 ? -2.469 -4.060 -6.712 1.00 82.06 100 GLU A CA 1
ATOM 770 C C . GLU A 1 100 ? -2.678 -2.568 -7.046 1.00 82.06 100 GLU A C 1
ATOM 772 O O . GLU A 1 100 ? -3.673 -2.197 -7.685 1.00 82.06 100 GLU A O 1
ATOM 777 N N . CYS A 1 101 ? -1.734 -1.717 -6.637 1.00 81.38 101 CYS A N 1
ATOM 778 C CA . CYS A 1 101 ? -1.709 -0.289 -6.936 1.00 81.38 101 CYS A CA 1
ATOM 779 C C . CYS A 1 101 ? -1.096 0.054 -8.308 1.00 81.38 101 CYS A C 1
ATOM 781 O O . CYS A 1 101 ? -0.976 1.246 -8.614 1.00 81.38 101 CYS A O 1
ATOM 783 N N . TRP A 1 102 ? -0.704 -0.916 -9.147 1.00 74.44 102 TRP A N 1
ATOM 784 C CA . TRP A 1 102 ? -0.181 -0.622 -10.489 1.00 74.44 102 TRP A CA 1
ATOM 785 C C . TRP A 1 102 ? -1.188 0.190 -11.321 1.00 74.44 102 TRP A C 1
ATOM 787 O O . TRP A 1 102 ? -2.399 -0.014 -11.266 1.00 74.44 102 TRP A O 1
ATOM 797 N N . GLY A 1 103 ? -0.692 1.178 -12.070 1.00 74.00 103 GLY A N 1
ATOM 798 C CA . GLY A 1 103 ? -1.529 2.061 -12.894 1.00 74.00 103 GLY A CA 1
ATOM 799 C C . GLY A 1 103 ? -2.340 3.113 -12.125 1.00 74.00 103 GLY A C 1
ATOM 800 O O . GLY A 1 103 ? -3.008 3.933 -12.753 1.00 74.00 103 GLY A O 1
ATOM 801 N N . THR A 1 104 ? -2.268 3.137 -10.791 1.00 84.50 104 THR A N 1
ATOM 802 C CA . THR A 1 104 ? -2.882 4.198 -9.982 1.00 84.50 104 THR A CA 1
ATOM 803 C C . THR A 1 104 ? -1.972 5.420 -9.911 1.00 84.50 104 THR A C 1
ATOM 805 O O . THR A 1 104 ? -0.748 5.323 -10.027 1.00 84.50 104 THR A O 1
ATOM 808 N N . VAL A 1 105 ? -2.561 6.586 -9.655 1.00 84.56 105 VAL A N 1
ATOM 809 C CA . VAL A 1 105 ? -1.799 7.833 -9.484 1.00 84.56 105 VAL A CA 1
ATOM 810 C C . VAL A 1 105 ? -0.896 7.821 -8.246 1.00 84.56 105 VAL A C 1
ATOM 812 O O . VAL A 1 105 ? 0.064 8.584 -8.191 1.00 84.56 105 VAL A O 1
ATOM 815 N N . LEU A 1 106 ? -1.161 6.929 -7.284 1.00 84.50 106 LEU A N 1
ATOM 816 C CA . LEU A 1 106 ? -0.351 6.747 -6.078 1.00 84.50 106 LEU A CA 1
ATOM 817 C C . LEU A 1 106 ? 0.868 5.840 -6.292 1.00 84.50 106 LEU A C 1
ATOM 819 O O . LEU A 1 106 ? 1.775 5.848 -5.462 1.00 84.50 106 LEU A O 1
ATOM 823 N N . TYR A 1 107 ? 0.936 5.087 -7.394 1.00 85.75 107 TYR A N 1
ATOM 824 C CA . TYR A 1 107 ? 2.039 4.156 -7.643 1.00 85.75 107 TYR A CA 1
ATOM 825 C C . TYR A 1 107 ? 3.431 4.824 -7.635 1.00 85.75 107 TYR A C 1
ATOM 827 O O . TYR A 1 107 ? 4.320 4.322 -6.942 1.00 85.75 107 TYR A O 1
ATOM 835 N N . PRO A 1 108 ? 3.658 5.974 -8.306 1.00 84.31 108 PRO A N 1
ATOM 836 C CA . PRO A 1 108 ? 4.953 6.653 -8.245 1.00 84.31 108 PRO A CA 1
ATOM 837 C C . PRO A 1 108 ? 5.314 7.122 -6.829 1.00 84.31 108 PRO A C 1
ATOM 839 O O . PRO A 1 108 ? 6.474 7.026 -6.431 1.00 84.31 108 PRO A O 1
ATOM 842 N N . CYS A 1 109 ? 4.324 7.584 -6.057 1.00 86.38 109 CYS A N 1
ATOM 843 C CA . CYS A 1 109 ? 4.503 8.003 -4.665 1.00 86.38 109 CYS A CA 1
ATOM 844 C C . CYS A 1 109 ? 4.890 6.816 -3.772 1.00 86.38 109 CYS A C 1
ATOM 846 O O . CYS A 1 109 ? 5.821 6.930 -2.980 1.00 86.38 109 CYS A O 1
ATOM 848 N N . LEU A 1 110 ? 4.245 5.659 -3.953 1.00 86.38 110 LEU A N 1
ATOM 849 C CA . LEU A 1 110 ? 4.574 4.421 -3.239 1.00 86.38 110 LEU A CA 1
ATOM 850 C C . LEU A 1 110 ? 6.004 3.956 -3.522 1.00 86.38 110 LEU A C 1
ATOM 852 O O . LEU A 1 110 ? 6.730 3.609 -2.594 1.00 86.38 110 LEU A O 1
ATOM 856 N N . VAL A 1 111 ? 6.426 3.974 -4.790 1.00 86.44 111 VAL A N 1
ATOM 857 C CA . VAL A 1 111 ? 7.792 3.589 -5.174 1.00 86.44 111 VAL A CA 1
ATOM 858 C C . VAL A 1 111 ? 8.820 4.552 -4.580 1.00 86.44 111 VAL A C 1
ATOM 860 O O . VAL A 1 111 ? 9.824 4.102 -4.031 1.00 86.44 111 VAL A O 1
ATOM 863 N N . ALA A 1 112 ? 8.574 5.862 -4.647 1.00 86.75 112 ALA A N 1
ATOM 864 C CA . ALA A 1 112 ? 9.462 6.855 -4.049 1.00 86.75 112 ALA A CA 1
ATOM 865 C C . ALA A 1 112 ? 9.582 6.661 -2.528 1.00 86.75 112 ALA A C 1
ATOM 867 O O . ALA A 1 112 ? 10.694 6.619 -2.005 1.00 86.75 112 ALA A O 1
ATOM 868 N N . HIS A 1 113 ? 8.456 6.465 -1.836 1.00 88.38 113 HIS A N 1
ATOM 869 C CA . HIS A 1 113 ? 8.421 6.236 -0.390 1.00 88.38 113 HIS A CA 1
ATOM 870 C C . HIS A 1 113 ? 9.149 4.953 0.017 1.00 88.38 113 HIS A C 1
ATOM 872 O O . HIS A 1 113 ? 9.944 4.950 0.957 1.00 88.38 113 HIS A O 1
ATOM 878 N N . LEU A 1 114 ? 8.949 3.874 -0.743 1.00 87.94 114 LEU A N 1
ATOM 879 C CA . LEU A 1 114 ? 9.664 2.618 -0.549 1.00 87.94 114 LEU A CA 1
ATOM 880 C C . LEU A 1 114 ? 11.178 2.813 -0.684 1.00 87.94 114 LEU A C 1
ATOM 882 O O . LEU A 1 114 ? 11.924 2.370 0.180 1.00 87.94 114 LEU A O 1
ATOM 886 N N . LEU A 1 115 ? 11.646 3.517 -1.715 1.00 85.62 115 LEU A N 1
ATOM 887 C CA . LEU A 1 115 ? 13.077 3.762 -1.928 1.00 85.62 115 LEU A CA 1
ATOM 888 C C . LEU A 1 115 ? 13.709 4.697 -0.886 1.00 85.62 115 LEU A C 1
ATOM 890 O O . LEU A 1 115 ? 14.914 4.612 -0.659 1.00 85.62 115 LEU A O 1
ATOM 894 N N . LEU A 1 116 ? 12.922 5.564 -0.250 1.00 87.06 116 LEU A N 1
ATOM 895 C CA . LEU A 1 116 ? 13.396 6.439 0.824 1.00 87.06 116 LEU A CA 1
ATOM 896 C C . LEU A 1 116 ? 13.499 5.702 2.166 1.00 87.06 116 LEU A C 1
ATOM 898 O O . LEU A 1 116 ? 14.485 5.877 2.877 1.00 87.06 116 LEU A O 1
ATOM 902 N N . HIS A 1 117 ? 12.524 4.848 2.492 1.00 85.31 117 HIS A N 1
ATOM 903 C CA . HIS A 1 117 ? 12.395 4.252 3.828 1.00 85.31 117 HIS A CA 1
ATOM 904 C C . HIS A 1 117 ? 12.659 2.739 3.894 1.00 85.31 117 HIS A C 1
ATOM 906 O O . HIS A 1 117 ? 12.512 2.150 4.968 1.00 85.31 117 HIS A O 1
ATOM 912 N N . TYR A 1 118 ? 13.091 2.085 2.804 1.00 81.56 118 TYR A N 1
ATOM 913 C CA . TYR A 1 118 ? 13.328 0.629 2.803 1.00 81.56 118 TYR A CA 1
ATOM 914 C C . TYR A 1 118 ? 14.317 0.172 3.886 1.00 81.56 118 TYR A C 1
ATOM 916 O O . TYR A 1 118 ? 14.120 -0.890 4.474 1.00 81.56 118 TYR A O 1
ATOM 924 N N . VAL A 1 119 ? 15.347 0.973 4.188 1.00 76.88 119 VAL A N 1
ATOM 925 C CA . VAL A 1 119 ? 16.346 0.652 5.225 1.00 76.88 119 VAL A CA 1
ATOM 926 C C . VAL A 1 119 ? 15.728 0.708 6.623 1.00 76.88 119 VAL A C 1
ATOM 928 O O . VAL A 1 119 ? 16.002 -0.151 7.454 1.00 76.88 119 VAL A O 1
ATOM 931 N N . GLU A 1 120 ? 14.884 1.706 6.881 1.00 79.88 120 GLU A N 1
ATOM 932 C CA . GLU A 1 120 ? 14.294 1.959 8.200 1.00 79.88 120 GLU A CA 1
ATOM 933 C C . GLU A 1 120 ? 13.156 0.986 8.522 1.00 79.88 120 GLU A C 1
ATOM 935 O O . GLU A 1 120 ? 13.021 0.529 9.657 1.00 79.88 120 GLU A O 1
ATOM 940 N N . LYS A 1 121 ? 12.334 0.662 7.520 1.00 79.31 121 LYS A N 1
ATOM 941 C CA . LYS A 1 121 ? 11.161 -0.213 7.656 1.00 79.31 121 LYS A CA 1
ATOM 942 C C . LYS A 1 121 ? 11.460 -1.682 7.353 1.00 79.31 121 LYS A C 1
ATOM 944 O O . LYS A 1 121 ? 10.613 -2.536 7.600 1.00 79.31 121 LYS A O 1
ATOM 949 N N . GLY A 1 122 ? 12.659 -1.987 6.850 1.00 80.19 122 GLY A N 1
ATOM 950 C CA . GLY A 1 122 ? 13.076 -3.347 6.504 1.00 80.19 122 GLY A CA 1
ATOM 951 C C . GLY A 1 122 ? 12.347 -3.917 5.285 1.00 80.19 122 GLY A C 1
ATOM 952 O O . GLY A 1 122 ? 12.180 -5.133 5.185 1.00 80.19 122 GLY A O 1
ATOM 953 N N . TRP A 1 123 ? 11.880 -3.061 4.373 1.00 84.94 123 TRP A N 1
ATOM 954 C CA . TRP A 1 123 ? 11.215 -3.505 3.150 1.00 84.94 123 TRP A CA 1
ATOM 955 C C . TRP A 1 123 ? 12.235 -4.087 2.167 1.00 84.94 123 TRP A C 1
ATOM 957 O O . TRP A 1 123 ? 13.219 -3.444 1.804 1.00 84.94 123 TRP A O 1
ATOM 967 N N . ASP A 1 124 ? 11.985 -5.310 1.705 1.00 85.69 124 ASP A N 1
ATOM 968 C CA . ASP A 1 124 ? 12.852 -5.984 0.741 1.00 85.69 124 ASP A CA 1
ATOM 969 C C . ASP A 1 124 ? 12.447 -5.615 -0.693 1.00 85.69 124 ASP A C 1
ATOM 971 O O . ASP A 1 124 ? 11.539 -6.202 -1.288 1.00 85.69 124 ASP A O 1
ATOM 975 N N . VAL A 1 125 ? 13.139 -4.617 -1.244 1.00 85.62 125 VAL A N 1
ATOM 976 C CA . VAL A 1 125 ? 12.898 -4.092 -2.594 1.00 85.62 125 VAL A CA 1
ATOM 977 C C . VAL A 1 125 ? 13.116 -5.159 -3.672 1.00 85.62 125 VAL A C 1
ATOM 979 O O . VAL A 1 125 ? 12.367 -5.212 -4.648 1.00 85.62 125 VAL A O 1
ATOM 982 N N . GLU A 1 126 ? 14.103 -6.042 -3.501 1.00 85.44 126 GLU A N 1
ATOM 983 C CA . GLU A 1 126 ? 14.412 -7.089 -4.482 1.00 85.44 126 GLU A CA 1
ATOM 984 C C . GLU A 1 126 ? 13.346 -8.184 -4.487 1.00 85.44 126 GLU A C 1
ATOM 986 O O . GLU A 1 126 ? 12.926 -8.644 -5.553 1.00 85.44 126 GLU A O 1
ATOM 991 N N . LYS A 1 127 ? 12.859 -8.580 -3.306 1.00 86.44 127 LYS A N 1
ATOM 992 C CA . LYS A 1 127 ? 11.734 -9.516 -3.188 1.00 86.44 127 LYS A CA 1
ATOM 993 C C . LYS A 1 127 ? 10.470 -8.946 -3.822 1.00 86.44 127 LYS A C 1
ATOM 995 O O . LYS A 1 127 ? 9.769 -9.673 -4.528 1.00 86.44 127 LYS A O 1
ATOM 1000 N N . THR A 1 128 ? 10.195 -7.664 -3.609 1.00 85.31 128 THR A N 1
ATOM 1001 C CA . THR A 1 128 ? 9.058 -6.981 -4.233 1.00 85.31 128 THR A CA 1
ATOM 1002 C C . THR A 1 128 ? 9.203 -6.943 -5.754 1.00 85.31 128 THR A C 1
ATOM 1004 O O . THR A 1 128 ? 8.278 -7.340 -6.460 1.00 85.31 128 THR A O 1
ATOM 1007 N N . ALA A 1 129 ? 10.385 -6.600 -6.277 1.00 86.12 129 ALA A N 1
ATOM 1008 C CA . ALA A 1 129 ? 10.657 -6.635 -7.714 1.00 86.12 129 ALA A CA 1
ATOM 1009 C C . ALA A 1 129 ? 10.492 -8.047 -8.312 1.00 86.12 129 ALA A C 1
ATOM 1011 O O . ALA A 1 129 ? 9.933 -8.202 -9.399 1.00 86.12 129 ALA A O 1
ATOM 1012 N N . ARG A 1 130 ? 10.917 -9.097 -7.596 1.00 85.94 130 ARG A N 1
ATOM 1013 C CA . ARG A 1 130 ? 10.728 -10.491 -8.030 1.00 85.94 130 ARG A CA 1
ATOM 1014 C C . ARG A 1 130 ? 9.253 -10.852 -8.163 1.00 85.94 130 ARG A C 1
ATOM 1016 O O . ARG A 1 130 ? 8.856 -11.386 -9.193 1.00 85.94 130 ARG A O 1
ATOM 1023 N N . ARG A 1 131 ? 8.440 -10.497 -7.169 1.00 84.38 131 ARG A N 1
ATOM 1024 C CA . ARG A 1 131 ? 6.988 -10.724 -7.201 1.00 84.38 131 ARG A CA 1
ATOM 1025 C C . ARG A 1 131 ? 6.313 -9.968 -8.339 1.00 84.38 131 ARG A C 1
ATOM 1027 O O . ARG A 1 131 ? 5.480 -10.529 -9.038 1.00 84.38 131 ARG A O 1
ATOM 1034 N N . MET A 1 132 ? 6.727 -8.726 -8.588 1.00 84.94 132 MET A N 1
ATOM 1035 C CA . MET A 1 132 ? 6.238 -7.956 -9.734 1.00 84.94 132 MET A CA 1
ATOM 1036 C C . MET A 1 132 ? 6.551 -8.652 -11.064 1.00 84.94 132 MET A C 1
ATOM 1038 O O . MET A 1 132 ? 5.695 -8.707 -11.943 1.00 84.94 132 MET A O 1
ATOM 1042 N N . ARG A 1 133 ? 7.743 -9.246 -11.206 1.00 84.81 133 ARG A N 1
ATOM 1043 C CA . ARG A 1 133 ? 8.085 -10.047 -12.388 1.00 84.81 133 ARG A CA 1
ATOM 1044 C C . ARG A 1 133 ? 7.239 -11.313 -12.501 1.00 84.81 133 ARG A C 1
ATOM 1046 O O . ARG A 1 133 ? 6.798 -11.626 -13.602 1.00 84.81 133 ARG A O 1
ATOM 1053 N N . GLU A 1 134 ? 7.023 -12.029 -11.401 1.00 85.44 134 GLU A N 1
ATOM 1054 C CA . GLU A 1 134 ? 6.162 -13.222 -11.364 1.00 85.44 134 GLU A CA 1
ATOM 1055 C C . GLU A 1 134 ? 4.714 -12.887 -11.756 1.00 85.44 134 GLU A C 1
ATOM 1057 O O . GLU A 1 134 ? 4.074 -13.667 -12.457 1.00 85.44 134 GLU A O 1
ATOM 1062 N N . ALA A 1 135 ? 4.236 -11.692 -11.399 1.00 82.56 135 ALA A N 1
ATOM 1063 C CA . ALA A 1 135 ? 2.946 -11.150 -11.821 1.00 82.56 135 ALA A CA 1
ATOM 1064 C C . ALA A 1 135 ? 2.919 -10.642 -13.283 1.00 82.56 135 ALA A C 1
ATOM 1066 O O . ALA A 1 135 ? 1.872 -10.225 -13.769 1.00 82.56 135 ALA A O 1
ATOM 1067 N N . GLY A 1 136 ? 4.046 -10.678 -14.006 1.00 82.31 136 GLY A N 1
ATOM 1068 C CA . GLY A 1 136 ? 4.151 -10.257 -15.410 1.00 82.31 136 GLY A CA 1
ATOM 1069 C C . GLY A 1 136 ? 4.557 -8.793 -15.628 1.00 82.31 136 GLY A C 1
ATOM 1070 O O . GLY A 1 136 ? 4.749 -8.378 -16.772 1.00 82.31 136 GLY A O 1
ATOM 1071 N N . HIS A 1 137 ? 4.776 -8.021 -14.563 1.00 82.94 137 HIS A N 1
ATOM 1072 C CA . HIS A 1 137 ? 5.169 -6.605 -14.600 1.00 82.94 137 HIS A CA 1
ATOM 1073 C C . HIS A 1 137 ? 6.694 -6.440 -14.637 1.00 82.94 137 HIS A C 1
ATOM 1075 O O . HIS A 1 137 ? 7.339 -5.911 -13.727 1.00 82.94 137 HIS A O 1
ATOM 1081 N N . VAL A 1 138 ? 7.299 -6.972 -15.701 1.00 84.69 138 VAL A N 1
ATOM 1082 C CA . VAL A 1 138 ? 8.760 -7.069 -15.854 1.00 84.69 138 VAL A CA 1
ATOM 1083 C C . VAL A 1 138 ? 9.416 -5.690 -15.985 1.00 84.69 138 VAL A C 1
ATOM 1085 O O . VAL A 1 138 ? 10.490 -5.458 -15.430 1.00 84.69 138 VAL A O 1
ATOM 1088 N N . ALA A 1 139 ? 8.784 -4.760 -16.704 1.00 84.50 139 ALA A N 1
ATOM 1089 C CA . ALA A 1 139 ? 9.344 -3.432 -16.943 1.00 84.50 139 ALA A CA 1
ATOM 1090 C C . ALA A 1 139 ? 9.343 -2.576 -15.666 1.00 84.50 139 ALA A C 1
ATOM 1092 O O . ALA A 1 139 ? 10.316 -1.882 -15.368 1.00 84.50 139 ALA A O 1
ATOM 1093 N N . GLU A 1 140 ? 8.282 -2.660 -14.873 1.00 84.62 140 GLU A N 1
ATOM 1094 C CA . GLU A 1 140 ? 8.120 -1.949 -13.611 1.00 84.62 140 GLU A CA 1
ATOM 1095 C C . GLU A 1 140 ? 9.067 -2.508 -12.547 1.00 84.62 140 GLU A C 1
ATOM 1097 O O . GLU A 1 140 ? 9.742 -1.735 -11.867 1.00 84.62 140 GLU A O 1
ATOM 1102 N N . ALA A 1 141 ? 9.207 -3.838 -12.474 1.00 85.50 141 ALA A N 1
ATOM 1103 C CA . ALA A 1 141 ? 10.204 -4.497 -11.633 1.00 85.50 141 ALA A CA 1
ATOM 1104 C C . ALA A 1 141 ? 11.632 -4.036 -11.972 1.00 85.50 141 ALA A C 1
ATOM 1106 O O . ALA A 1 141 ? 12.422 -3.704 -11.088 1.00 85.50 141 ALA A O 1
ATOM 1107 N N . GLY A 1 142 ? 11.960 -3.959 -13.265 1.00 85.44 142 GLY A N 1
ATOM 1108 C CA . GLY A 1 142 ? 13.246 -3.451 -13.738 1.00 85.44 142 GLY A CA 1
ATOM 1109 C C . GLY A 1 142 ? 13.479 -1.981 -13.397 1.00 85.44 142 GLY A C 1
ATOM 1110 O O . GLY A 1 142 ? 14.582 -1.601 -13.003 1.00 85.44 142 GLY A O 1
ATOM 1111 N N . SER A 1 143 ? 12.433 -1.162 -13.507 1.00 85.88 143 SER A N 1
ATOM 1112 C CA . SER A 1 143 ? 12.475 0.267 -13.183 1.00 85.88 143 SER A CA 1
ATOM 1113 C C . SER A 1 143 ? 12.701 0.490 -11.686 1.00 85.88 143 SER A C 1
ATOM 1115 O O . SER A 1 143 ? 13.538 1.309 -11.307 1.00 85.88 143 SER A O 1
ATOM 1117 N N . LEU A 1 144 ? 12.033 -0.301 -10.839 1.00 87.00 144 LEU A N 1
ATOM 1118 C CA . LEU A 1 144 ? 12.235 -0.312 -9.392 1.00 87.00 144 LEU A CA 1
ATOM 1119 C C . LEU A 1 144 ? 13.676 -0.695 -9.025 1.00 87.00 144 LEU A C 1
ATOM 1121 O O . LEU A 1 144 ? 14.308 -0.005 -8.229 1.00 87.00 144 LEU A O 1
ATOM 1125 N N . LEU A 1 145 ? 14.228 -1.751 -9.636 1.00 86.50 145 LEU A N 1
ATOM 1126 C CA . LEU A 1 145 ? 15.608 -2.186 -9.383 1.00 86.50 145 LEU A CA 1
ATOM 1127 C C . LEU A 1 145 ? 16.649 -1.159 -9.837 1.00 86.50 145 LEU A C 1
ATOM 1129 O O . LEU A 1 145 ? 17.665 -0.970 -9.169 1.00 86.50 145 LEU A O 1
ATOM 1133 N N . LEU A 1 146 ? 16.418 -0.492 -10.968 1.00 86.38 146 LEU A N 1
ATOM 1134 C CA . LEU A 1 146 ? 17.296 0.577 -11.442 1.00 86.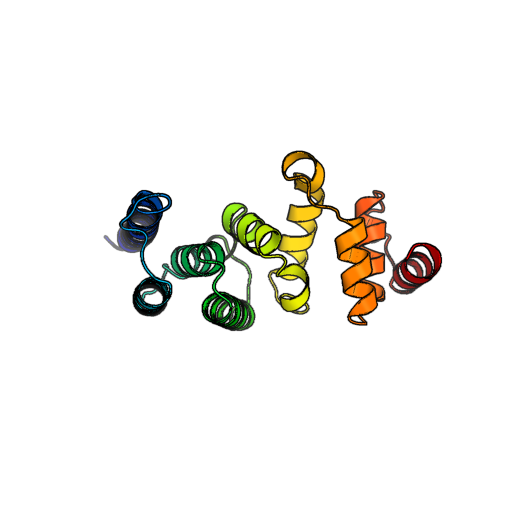38 146 LEU A CA 1
ATOM 1135 C C . LEU A 1 146 ? 17.313 1.757 -10.470 1.00 86.38 146 LEU A C 1
ATOM 1137 O O . LEU A 1 146 ? 18.394 2.255 -10.144 1.00 86.38 146 LEU A O 1
ATOM 1141 N N . ALA A 1 147 ? 16.140 2.158 -9.977 1.00 84.88 147 ALA A N 1
ATOM 1142 C CA . ALA A 1 147 ? 16.010 3.220 -8.990 1.00 84.88 147 ALA A CA 1
ATOM 1143 C C . ALA A 1 147 ? 16.642 2.825 -7.642 1.00 84.88 147 ALA A C 1
ATOM 1145 O O . ALA A 1 147 ? 17.390 3.609 -7.063 1.00 84.88 147 ALA A O 1
ATOM 1146 N N . TYR A 1 148 ? 16.449 1.577 -7.203 1.00 83.56 148 TYR A N 1
ATOM 1147 C CA . TYR A 1 148 ? 17.086 1.010 -6.010 1.00 83.56 148 TYR A CA 1
ATOM 1148 C C . TYR A 1 148 ? 18.616 1.053 -6.073 1.00 83.56 148 TYR A C 1
ATOM 1150 O O . TYR A 1 148 ? 19.275 1.380 -5.090 1.00 83.56 148 TYR A O 1
ATOM 1158 N N . LYS A 1 149 ? 19.202 0.794 -7.248 1.00 82.75 149 LYS A N 1
ATOM 1159 C CA . LYS A 1 149 ? 20.658 0.870 -7.447 1.00 82.75 149 LYS A CA 1
ATOM 1160 C C . LYS A 1 149 ? 21.179 2.277 -7.755 1.00 82.75 149 LYS A C 1
ATOM 1162 O O . LYS A 1 149 ? 22.339 2.420 -8.135 1.00 82.75 149 LYS A O 1
ATOM 1167 N N . GLY A 1 150 ? 20.349 3.307 -7.590 1.00 77.25 150 GLY A N 1
ATOM 1168 C CA . GLY A 1 150 ? 20.757 4.706 -7.715 1.00 77.25 150 GLY A CA 1
ATOM 1169 C C . GLY A 1 150 ? 20.819 5.227 -9.150 1.00 77.25 150 GLY A C 1
ATOM 1170 O O . GLY A 1 150 ? 21.458 6.248 -9.396 1.00 77.25 150 GLY A O 1
ATOM 1171 N N . THR A 1 151 ? 20.165 4.561 -10.108 1.00 76.19 151 THR A N 1
ATOM 1172 C CA . THR A 1 151 ? 20.019 5.122 -11.458 1.00 76.19 151 THR A CA 1
ATOM 1173 C C . THR A 1 151 ? 18.976 6.238 -11.404 1.00 76.19 151 THR A C 1
ATOM 1175 O O . THR A 1 151 ? 17.836 5.972 -11.015 1.00 76.19 151 THR A O 1
ATOM 1178 N N . PRO A 1 152 ? 19.315 7.484 -11.779 1.00 70.38 152 PRO A N 1
ATOM 1179 C CA . PRO A 1 152 ? 18.357 8.576 -11.729 1.00 70.38 152 PRO A CA 1
ATOM 1180 C C . PRO A 1 152 ? 17.204 8.317 -12.713 1.00 70.38 152 PRO A C 1
ATOM 1182 O O . PRO A 1 152 ? 17.451 7.869 -13.837 1.00 70.38 152 PRO A O 1
ATOM 1185 N N . PRO A 1 153 ? 15.950 8.641 -12.345 1.00 64.06 153 PRO A N 1
ATOM 1186 C CA . PRO A 1 153 ? 14.767 8.290 -13.135 1.00 64.06 153 PRO A CA 1
ATOM 1187 C C . PRO A 1 153 ? 14.791 8.884 -14.551 1.00 64.06 153 PRO A C 1
ATOM 1189 O O . PRO A 1 153 ? 14.290 8.266 -15.483 1.00 64.06 153 PRO A O 1
ATOM 1192 N N . GLY A 1 154 ? 15.450 10.032 -14.751 1.00 66.94 154 GLY A N 1
ATOM 1193 C CA . GLY A 1 154 ? 15.616 10.653 -16.072 1.00 66.94 154 GLY A CA 1
ATOM 1194 C C . GLY A 1 154 ? 16.576 9.928 -17.027 1.00 66.94 154 GLY A C 1
ATOM 1195 O O . GLY A 1 154 ? 16.645 10.288 -18.197 1.00 66.94 154 GLY A O 1
ATOM 1196 N N . GLN A 1 155 ? 17.323 8.927 -16.553 1.00 67.81 155 GLN A N 1
ATOM 1197 C CA . GLN A 1 155 ? 18.234 8.108 -17.367 1.00 67.81 155 GLN A CA 1
ATOM 1198 C C . GLN A 1 155 ? 17.738 6.667 -17.541 1.00 67.81 155 GLN A C 1
ATOM 1200 O O . GLN A 1 155 ? 18.366 5.876 -18.245 1.00 67.81 155 GLN A O 1
ATOM 1205 N N . VAL A 1 156 ? 16.614 6.311 -16.914 1.00 72.94 156 VAL A N 1
ATOM 1206 C CA . VAL A 1 156 ? 16.016 4.984 -17.039 1.00 72.94 156 VAL A CA 1
ATOM 1207 C C . VAL A 1 156 ? 15.192 4.931 -18.321 1.00 72.94 156 VAL A C 1
ATOM 1209 O O . VAL A 1 156 ? 14.198 5.634 -18.470 1.00 72.94 156 VAL A O 1
ATOM 1212 N N . THR A 1 157 ? 15.596 4.073 -19.256 1.00 81.56 157 THR A N 1
ATOM 1213 C CA . THR A 1 157 ? 14.788 3.754 -20.441 1.00 81.56 157 THR A CA 1
ATOM 1214 C C . THR A 1 157 ? 14.066 2.424 -20.255 1.00 81.56 157 THR A C 1
ATOM 1216 O O . THR A 1 157 ? 14.542 1.539 -19.542 1.00 81.56 157 THR A O 1
ATOM 1219 N N . PHE A 1 158 ? 12.940 2.247 -20.948 1.00 76.62 158 PHE A N 1
ATOM 1220 C CA . PHE A 1 158 ? 12.181 0.993 -20.945 1.00 76.62 158 PHE A CA 1
ATOM 1221 C C . PHE A 1 158 ? 13.056 -0.226 -21.292 1.00 76.62 158 PHE A C 1
ATOM 1223 O O . PHE A 1 158 ? 13.011 -1.250 -20.613 1.00 76.62 158 PHE A O 1
ATOM 1230 N N . SER A 1 159 ? 13.929 -0.094 -22.296 1.00 77.88 159 SER A N 1
ATOM 1231 C CA . SER A 1 159 ? 14.861 -1.154 -22.697 1.00 77.88 159 SER A CA 1
ATOM 1232 C C . SER A 1 159 ? 15.876 -1.496 -21.603 1.00 77.88 159 SER A C 1
ATOM 1234 O O . SER A 1 159 ? 16.203 -2.667 -21.416 1.00 77.88 159 SER A O 1
ATOM 1236 N N . MET A 1 160 ? 16.359 -0.497 -20.855 1.00 79.88 160 MET A N 1
ATOM 1237 C CA . MET A 1 160 ? 17.244 -0.726 -19.708 1.00 79.88 160 MET A CA 1
ATOM 1238 C C . MET A 1 160 ? 16.512 -1.444 -18.575 1.00 79.88 160 MET A C 1
ATOM 1240 O O . MET A 1 160 ? 17.064 -2.384 -18.006 1.00 79.88 160 MET A O 1
ATOM 1244 N N . ALA A 1 161 ? 15.275 -1.041 -18.276 1.00 81.56 161 ALA A N 1
ATOM 1245 C CA . ALA A 1 161 ? 14.458 -1.687 -17.257 1.00 81.56 161 ALA A CA 1
ATOM 1246 C C . ALA A 1 161 ? 14.221 -3.169 -17.590 1.00 81.56 161 ALA A C 1
ATOM 1248 O O . ALA A 1 161 ? 14.484 -4.034 -16.755 1.00 81.56 161 ALA A O 1
ATOM 1249 N N . LEU A 1 162 ? 13.843 -3.486 -18.833 1.00 80.06 162 LEU A N 1
ATOM 1250 C CA . LEU A 1 162 ? 13.692 -4.872 -19.284 1.00 80.06 162 LEU A CA 1
ATOM 1251 C C . LEU A 1 162 ? 15.001 -5.663 -19.202 1.00 80.06 162 LEU A C 1
ATOM 1253 O O . LEU A 1 162 ? 15.013 -6.782 -18.690 1.00 80.06 162 LEU A O 1
ATOM 1257 N N . ALA A 1 163 ? 16.115 -5.092 -19.668 1.00 81.88 163 ALA A N 1
ATOM 1258 C CA . ALA A 1 163 ? 17.412 -5.763 -19.618 1.00 81.88 163 ALA A CA 1
ATOM 1259 C C . ALA A 1 163 ? 17.826 -6.102 -18.177 1.00 81.88 163 ALA A C 1
ATOM 1261 O O . ALA A 1 163 ? 18.331 -7.194 -17.916 1.00 81.88 163 ALA A O 1
ATOM 1262 N N . VAL A 1 164 ? 17.580 -5.191 -17.232 1.00 82.94 164 VAL A N 1
ATOM 1263 C CA . VAL A 1 164 ? 17.853 -5.412 -15.807 1.00 82.94 164 VAL A CA 1
ATOM 1264 C C . VAL A 1 164 ? 16.931 -6.473 -15.221 1.00 82.94 164 VAL A C 1
ATOM 1266 O O . VAL A 1 164 ? 17.417 -7.394 -14.569 1.00 82.94 164 VAL A O 1
ATOM 1269 N N . ALA A 1 165 ? 15.631 -6.404 -15.501 1.00 77.94 165 ALA A N 1
ATOM 1270 C CA . ALA A 1 165 ? 14.671 -7.385 -15.008 1.00 77.94 165 ALA A CA 1
ATOM 1271 C C . ALA A 1 165 ? 14.940 -8.803 -15.540 1.00 77.94 165 ALA A C 1
ATOM 1273 O O . ALA A 1 165 ? 14.747 -9.774 -14.819 1.00 77.94 165 ALA A O 1
ATOM 1274 N N . HIS A 1 166 ? 15.423 -8.952 -16.777 1.00 79.12 166 HIS A N 1
ATOM 1275 C CA . HIS A 1 166 ? 15.825 -10.258 -17.309 1.00 79.12 166 HIS A CA 1
ATOM 1276 C C . HIS A 1 166 ? 17.147 -10.768 -16.740 1.00 79.12 166 HIS A C 1
ATOM 1278 O O . HIS A 1 166 ? 17.343 -11.977 -16.652 1.00 79.12 166 HIS A O 1
ATOM 1284 N N . ARG A 1 167 ? 18.069 -9.866 -16.396 1.00 79.00 167 ARG A N 1
ATOM 1285 C CA . ARG A 1 167 ? 19.400 -10.241 -15.918 1.00 79.00 167 ARG A CA 1
ATOM 1286 C C . ARG A 1 167 ? 19.413 -10.561 -14.424 1.00 79.00 167 ARG A C 1
ATOM 1288 O O . ARG A 1 167 ? 20.263 -11.339 -14.000 1.00 79.00 167 ARG A O 1
ATOM 1295 N N . TRP A 1 168 ? 18.582 -9.888 -13.627 1.00 69.62 168 TRP A N 1
ATOM 1296 C CA . TRP A 1 168 ? 18.715 -9.844 -12.161 1.00 69.62 168 TRP A CA 1
ATOM 1297 C C . TRP A 1 168 ? 17.557 -10.466 -11.389 1.00 69.62 168 TRP A C 1
ATOM 1299 O O . TRP A 1 168 ? 17.671 -10.640 -10.178 1.00 69.62 168 TRP A O 1
ATOM 1309 N N . LEU A 1 169 ? 16.472 -10.810 -12.073 1.00 70.62 169 LEU A N 1
ATOM 1310 C CA . LEU A 1 169 ? 15.372 -11.585 -11.518 1.00 70.62 169 LEU A CA 1
ATOM 1311 C C . LEU A 1 169 ? 15.296 -12.908 -12.263 1.00 70.62 169 LEU A C 1
ATOM 1313 O O . LEU A 1 169 ? 14.815 -13.888 -11.662 1.00 70.62 169 LEU A O 1
#

Secondary structure (DSSP, 8-state):
---SSHHHHHHHHHHHHHHHHHHHTTSTTPPPHHHHHHHHHHHHTSTT-HHHHHHHHHHT--HHHHHHHHHHHHH--S--TTT--HHHHHHHHHTTTTTTTTTSTTHHHHHHHHHHHHHHHT--HHHHHHHHHHTT-HHHHHHHHHHHTT--GGG--HHHHHHHHHHH-

Sequence (169 aa):
MVSSCVPELQNSAGREVLIMCRSLYGTKHQLPPQCIRHISALILDQPGFLLPALKLMAESRDVELLTLTLDQIRAVTQVNEQNCDDELLSLLLDADLLQECWGTVLYPCLVAHLLLHYVEKGWDVEKTARRMREAGHVAEAGSLLLAYKGTPPGQVTFSMALAVAHRWL

Radius of gyration: 18.13 Å; chains: 1; bounding box: 40×50×47 Å

Foldseek 3Di:
DDDPPPLVVLLVVLVVVLVVQVVCPPHPNRDQVVRLVVVLVVQVVDPLNQQSSLLSLLQNLDPVSVVVSLVSQQVDPDDDPSHDDLSSLVSCVVSVVLLSCPPGPCNVVNLVSCLVCCVPSVPDLLVNLVVCVVVVNQQVSLLSVCVNVPNPNVPDDSVNSNVSSVVPD